Protein AF-A0A7K1EM76-F1 (afdb_monomer_lite)

Foldseek 3Di:
DDDPPPDPPPPDVVVVVVVVVVVVVVVVVVVCPPPPVLVVLLVVLVVLLVQLVVQCPDVVRNVVSSVVSLVVSCCSLVVCPCVNPPCSVVSVVSSVVRDD

Structure (mmCIF, N/CA/C/O backbone):
data_AF-A0A7K1EM76-F1
#
_entry.id   AF-A0A7K1EM76-F1
#
loop_
_atom_site.group_PDB
_atom_site.id
_atom_site.type_symbol
_atom_site.label_atom_id
_atom_site.label_alt_id
_atom_site.label_comp_id
_atom_site.label_asym_id
_atom_site.label_entity_id
_atom_site.label_seq_id
_atom_site.pdbx_PDB_ins_code
_atom_site.Cartn_x
_atom_site.Cartn_y
_atom_site.Cartn_z
_atom_site.occupancy
_atom_site.B_iso_or_equiv
_atom_site.auth_seq_id
_atom_site.auth_comp_id
_atom_site.auth_asym_id
_atom_site.auth_atom_id
_atom_site.pdbx_PDB_model_num
ATOM 1 N N . MET A 1 1 ? -0.046 43.882 -53.935 1.00 39.84 1 MET A N 1
ATOM 2 C CA . MET A 1 1 ? 0.697 44.147 -52.689 1.00 39.84 1 MET A CA 1
ATOM 3 C C . MET A 1 1 ? 0.332 43.042 -51.715 1.00 39.84 1 MET A C 1
ATOM 5 O O . MET A 1 1 ? -0.764 43.074 -51.175 1.00 39.84 1 MET A O 1
ATOM 9 N N . SER A 1 2 ? 1.163 42.002 -51.627 1.00 42.38 2 SER A N 1
ATOM 10 C CA . SER A 1 2 ? 0.928 40.863 -50.734 1.00 42.38 2 SER A CA 1
ATOM 11 C C . SER A 1 2 ? 1.343 41.251 -49.323 1.00 42.38 2 SER A C 1
ATOM 13 O O . SER A 1 2 ? 2.465 41.709 -49.126 1.00 42.38 2 SER A O 1
ATOM 15 N N . GLN A 1 3 ? 0.428 41.110 -48.368 1.00 47.28 3 GLN A N 1
ATOM 16 C CA . GLN A 1 3 ? 0.748 41.234 -46.954 1.00 47.28 3 GLN A CA 1
ATOM 17 C C . GLN A 1 3 ? 1.507 39.978 -46.524 1.00 47.28 3 GLN A C 1
ATOM 19 O O . GLN A 1 3 ? 0.974 38.871 -46.577 1.00 47.28 3 GLN A O 1
ATOM 24 N N . ASP A 1 4 ? 2.768 40.173 -46.155 1.00 50.41 4 ASP A N 1
ATOM 25 C CA . ASP A 1 4 ? 3.574 39.221 -45.406 1.00 50.41 4 ASP A CA 1
ATOM 26 C C . ASP A 1 4 ? 3.032 39.184 -43.972 1.00 50.41 4 ASP A C 1
ATOM 28 O O . ASP A 1 4 ? 3.250 40.101 -43.183 1.00 50.41 4 ASP A O 1
ATOM 32 N N . ASN A 1 5 ? 2.230 38.164 -43.669 1.00 50.78 5 ASN A N 1
ATOM 33 C CA . ASN A 1 5 ? 1.759 37.876 -42.320 1.00 50.78 5 ASN A CA 1
ATOM 34 C C . ASN A 1 5 ? 2.587 36.723 -41.745 1.00 50.78 5 ASN A C 1
ATOM 36 O O . ASN A 1 5 ? 2.074 35.627 -41.504 1.00 50.78 5 ASN A O 1
ATOM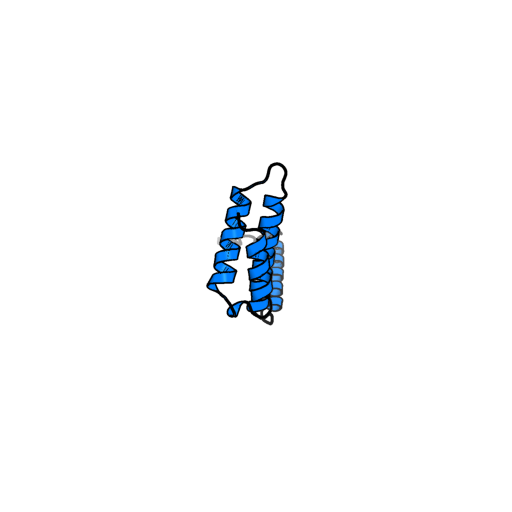 40 N N . THR A 1 6 ? 3.882 36.971 -41.557 1.00 55.44 6 THR A N 1
ATOM 41 C CA . THR A 1 6 ? 4.742 36.105 -40.753 1.00 55.44 6 THR A CA 1
ATOM 42 C C . THR A 1 6 ? 4.383 36.323 -39.284 1.00 55.44 6 THR A C 1
ATOM 44 O O . THR A 1 6 ? 4.799 37.290 -38.650 1.00 55.44 6 THR A O 1
ATOM 47 N N . ILE A 1 7 ? 3.542 35.434 -38.752 1.00 57.62 7 ILE A N 1
ATOM 48 C CA . ILE A 1 7 ? 3.291 35.319 -37.313 1.00 57.62 7 ILE A CA 1
ATOM 49 C C . ILE A 1 7 ? 4.652 35.055 -36.648 1.00 57.62 7 ILE A C 1
ATOM 51 O O . ILE A 1 7 ? 5.319 34.099 -37.053 1.00 57.62 7 ILE A O 1
ATOM 55 N N . PRO A 1 8 ? 5.091 35.841 -35.647 1.00 53.00 8 PRO A N 1
ATOM 56 C CA . PRO A 1 8 ? 6.291 35.500 -34.901 1.00 53.00 8 PRO A CA 1
ATOM 57 C C . PRO A 1 8 ? 6.015 34.183 -34.177 1.00 53.00 8 PRO A C 1
ATOM 59 O O . PRO A 1 8 ? 5.117 34.120 -33.333 1.00 53.00 8 PRO A O 1
ATOM 62 N N . GLN A 1 9 ? 6.752 33.125 -34.518 1.00 55.44 9 GLN A N 1
ATOM 63 C CA . GLN A 1 9 ? 6.851 31.959 -33.649 1.00 55.44 9 GLN A CA 1
ATOM 64 C C . GLN A 1 9 ? 7.475 32.463 -32.352 1.00 55.44 9 GLN A C 1
ATOM 66 O O . GLN A 1 9 ? 8.658 32.778 -32.293 1.00 55.44 9 GLN A O 1
ATOM 71 N N . SER A 1 10 ? 6.636 32.687 -31.347 1.00 53.34 10 SER A N 1
ATOM 72 C CA . SER A 1 10 ? 7.088 33.107 -30.036 1.00 53.34 10 SER A CA 1
ATOM 73 C C . SER A 1 10 ? 7.858 31.945 -29.419 1.00 53.34 10 SER A C 1
ATOM 75 O O . SER A 1 10 ? 7.231 31.002 -28.927 1.00 53.34 10 SER A O 1
ATOM 77 N N . ASP A 1 11 ? 9.188 32.034 -29.435 1.00 57.31 11 ASP A N 1
ATOM 78 C CA . ASP A 1 11 ? 10.107 31.307 -28.554 1.00 57.31 11 ASP A CA 1
ATOM 79 C C . ASP A 1 11 ? 9.790 31.707 -27.105 1.00 57.31 11 ASP A C 1
ATOM 81 O O . ASP A 1 11 ? 10.429 32.558 -26.484 1.00 57.31 11 ASP A O 1
ATOM 85 N N . SER A 1 12 ? 8.664 31.205 -26.603 1.00 55.28 12 SER A N 1
ATOM 86 C CA . SER A 1 12 ? 8.170 31.514 -25.273 1.00 55.28 12 SER A CA 1
ATOM 87 C C . SER A 1 12 ? 8.899 30.616 -24.273 1.00 55.28 12 SER A C 1
ATOM 89 O O . SER A 1 12 ? 8.907 29.402 -24.476 1.00 55.28 12 SER A O 1
ATOM 91 N N . PRO A 1 13 ? 9.414 31.143 -23.147 1.00 56.38 13 PRO A N 1
ATOM 92 C CA . PRO A 1 13 ? 10.080 30.357 -22.096 1.00 56.38 13 PRO A CA 1
ATOM 93 C C . PRO A 1 13 ? 9.191 29.270 -21.459 1.00 56.38 13 PRO A C 1
ATOM 95 O O . PRO A 1 13 ? 9.654 28.470 -20.649 1.00 56.38 13 PRO A O 1
ATOM 98 N N . LEU A 1 14 ? 7.900 29.237 -21.803 1.00 58.84 14 LEU A N 1
ATOM 99 C CA . LEU A 1 14 ? 6.964 28.165 -21.467 1.00 58.84 14 LEU A CA 1
ATOM 100 C C . LEU A 1 14 ? 7.210 26.879 -22.281 1.00 58.84 14 LEU A C 1
ATOM 102 O O . LEU A 1 14 ? 6.905 25.794 -21.786 1.00 58.84 14 LEU A O 1
ATOM 106 N N . ASN A 1 15 ? 7.759 26.988 -23.497 1.00 65.69 15 ASN A N 1
ATOM 107 C CA . ASN A 1 15 ? 8.042 25.862 -24.394 1.00 65.69 15 ASN A CA 1
ATOM 108 C C . ASN A 1 15 ? 9.290 25.078 -23.941 1.00 65.69 15 ASN A C 1
ATOM 110 O O . ASN A 1 15 ? 9.297 23.850 -23.957 1.00 65.69 15 ASN A O 1
ATOM 114 N N . ASP A 1 16 ? 10.306 25.785 -23.439 1.00 67.50 16 ASP A N 1
ATOM 115 C CA . ASP A 1 16 ? 11.529 25.168 -22.906 1.00 67.50 16 ASP A CA 1
ATOM 116 C C . ASP A 1 16 ? 11.256 24.435 -21.582 1.00 67.50 16 ASP A C 1
ATOM 118 O O . ASP A 1 16 ? 11.640 23.280 -21.416 1.00 67.50 16 ASP A O 1
ATOM 122 N N . GLN A 1 17 ? 10.474 25.041 -20.679 1.00 71.38 17 GLN A N 1
ATOM 123 C CA . GLN A 1 17 ? 10.045 24.390 -19.431 1.00 71.38 17 GLN A CA 1
ATOM 124 C C . GLN A 1 17 ? 9.197 23.132 -19.676 1.00 71.38 17 GLN A C 1
ATOM 126 O O . GLN A 1 17 ? 9.270 22.169 -18.911 1.00 71.38 17 GLN A O 1
ATOM 131 N N . THR A 1 18 ? 8.382 23.114 -20.737 1.00 81.94 18 THR A N 1
ATOM 132 C CA . THR A 1 18 ? 7.615 21.913 -21.101 1.00 81.94 18 THR A CA 1
ATOM 133 C C . THR A 1 18 ? 8.504 20.831 -21.707 1.00 81.94 18 THR A C 1
ATOM 135 O O . THR A 1 18 ? 8.288 19.657 -21.407 1.00 81.94 18 THR A O 1
ATOM 138 N N . ALA A 1 19 ? 9.523 21.193 -22.491 1.00 82.31 19 ALA A N 1
ATOM 139 C CA . ALA A 1 19 ? 10.502 20.244 -23.016 1.00 82.31 19 ALA A CA 1
ATOM 140 C C . ALA A 1 19 ? 11.328 19.583 -21.896 1.00 82.31 19 ALA A C 1
ATOM 142 O O . ALA A 1 19 ? 11.421 18.355 -21.853 1.00 82.31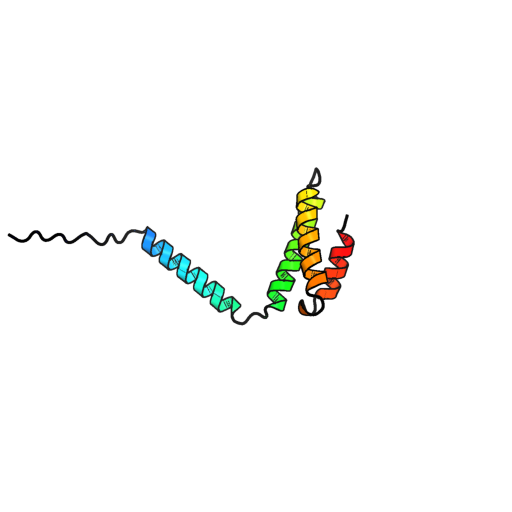 19 ALA A O 1
ATOM 143 N N . GLU A 1 20 ? 11.834 20.367 -20.940 1.00 83.94 20 GLU A N 1
ATOM 144 C CA . GLU A 1 20 ? 12.571 19.855 -19.774 1.00 83.94 20 GLU A CA 1
ATOM 145 C C . GLU A 1 20 ? 11.709 18.910 -18.918 1.00 83.94 20 GLU A C 1
ATOM 147 O O . GLU A 1 20 ? 12.150 17.824 -18.530 1.00 83.94 20 GLU A O 1
ATOM 152 N N . ALA A 1 21 ? 10.447 19.276 -18.663 1.00 84.69 21 ALA A N 1
ATOM 153 C CA . ALA A 1 21 ? 9.518 18.427 -17.918 1.00 84.69 21 ALA A CA 1
ATOM 154 C C . ALA A 1 21 ? 9.228 17.099 -18.643 1.00 84.69 21 ALA A C 1
ATOM 156 O O . ALA A 1 21 ? 9.161 16.042 -18.009 1.00 84.69 21 ALA A O 1
ATOM 157 N N . LEU A 1 22 ? 9.075 17.131 -19.971 1.00 86.06 22 LEU A N 1
ATOM 158 C CA . LEU A 1 22 ? 8.878 15.930 -20.786 1.00 86.06 22 LEU A CA 1
ATOM 159 C C . LEU A 1 22 ? 10.104 15.013 -20.749 1.00 86.06 22 LEU A C 1
ATOM 161 O O . LEU A 1 22 ? 9.951 13.793 -20.629 1.00 86.06 22 LEU A O 1
ATOM 165 N N . GLU A 1 23 ? 11.307 15.580 -20.807 1.00 87.94 23 GLU A N 1
ATOM 166 C CA . GLU A 1 23 ? 12.550 14.816 -20.729 1.00 87.94 23 GLU A CA 1
ATOM 167 C C . GLU A 1 23 ? 12.734 14.161 -19.353 1.00 87.94 23 GLU A C 1
ATOM 169 O O . GLU A 1 23 ? 13.048 12.969 -19.288 1.00 87.94 23 GLU A O 1
ATOM 174 N N . ALA A 1 24 ? 12.412 14.870 -18.266 1.00 87.75 24 ALA A N 1
ATOM 175 C CA . ALA A 1 24 ? 12.421 14.315 -16.912 1.00 87.75 24 ALA A CA 1
ATOM 176 C C . ALA A 1 24 ? 11.440 13.137 -16.752 1.00 87.75 24 ALA A C 1
ATOM 178 O O . ALA A 1 24 ? 11.780 12.107 -16.161 1.00 87.75 24 ALA A O 1
ATOM 179 N N . VAL A 1 25 ? 10.233 13.240 -17.323 1.00 87.00 25 VAL A N 1
ATOM 180 C CA . VAL A 1 25 ? 9.257 12.135 -17.328 1.00 87.00 25 VAL A CA 1
ATOM 181 C C . VAL A 1 25 ? 9.762 10.953 -18.158 1.00 87.00 25 VAL A C 1
ATOM 183 O O . VAL A 1 25 ? 9.616 9.802 -17.738 1.00 87.00 25 VAL A O 1
ATOM 186 N N . ALA A 1 26 ? 10.357 11.204 -19.326 1.00 87.75 26 ALA A N 1
ATOM 187 C CA . ALA A 1 26 ? 10.919 10.152 -20.170 1.00 87.75 26 ALA A CA 1
ATOM 188 C C . ALA A 1 26 ? 12.092 9.438 -19.480 1.00 87.75 26 ALA A C 1
ATOM 190 O O . ALA A 1 26 ? 12.197 8.213 -19.546 1.00 87.75 26 ALA A O 1
ATOM 191 N N . GLU A 1 27 ? 12.946 10.177 -18.775 1.00 86.81 27 GLU A N 1
ATOM 192 C CA . GLU A 1 27 ? 14.033 9.604 -17.986 1.00 86.81 27 GLU A CA 1
ATOM 193 C C . GLU A 1 27 ? 13.507 8.762 -16.819 1.00 86.81 27 GLU A C 1
ATOM 195 O O . GLU A 1 27 ? 13.958 7.631 -16.625 1.00 86.81 27 GLU A O 1
ATOM 200 N N . ALA A 1 28 ? 12.509 9.262 -16.085 1.00 84.06 28 ALA A N 1
ATOM 201 C CA . ALA A 1 28 ? 11.855 8.501 -15.026 1.00 84.06 28 ALA A CA 1
ATOM 202 C C . ALA A 1 28 ? 11.247 7.192 -15.561 1.00 84.06 28 ALA A C 1
ATOM 204 O O . ALA A 1 28 ? 11.404 6.144 -14.935 1.00 84.06 28 ALA A O 1
ATOM 205 N N . ARG A 1 29 ? 10.624 7.221 -16.748 1.00 83.56 29 ARG A N 1
ATOM 206 C CA . ARG A 1 29 ? 10.112 6.015 -17.423 1.00 83.56 29 ARG A CA 1
ATOM 207 C C . ARG A 1 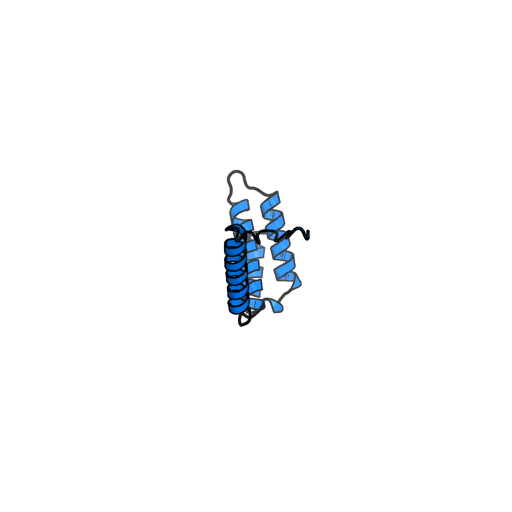29 ? 11.227 5.028 -17.760 1.00 83.56 29 ARG A C 1
ATOM 209 O O . ARG A 1 29 ? 11.109 3.867 -17.382 1.00 83.56 29 ARG A O 1
ATOM 216 N N . ARG A 1 30 ? 12.327 5.483 -18.372 1.00 86.38 30 ARG A N 1
ATOM 217 C CA . ARG A 1 30 ? 13.487 4.626 -18.695 1.00 86.38 30 ARG A CA 1
ATOM 218 C C . ARG A 1 30 ? 14.077 3.950 -17.459 1.00 86.38 30 ARG A C 1
ATOM 220 O O . ARG A 1 30 ? 14.436 2.780 -17.509 1.00 86.38 30 ARG A O 1
ATOM 227 N N . ARG A 1 31 ? 14.142 4.658 -16.326 1.00 81.00 31 ARG A N 1
ATOM 228 C CA . ARG A 1 31 ? 14.608 4.076 -15.054 1.00 81.00 31 ARG A CA 1
ATOM 229 C C . ARG A 1 31 ? 13.691 2.952 -14.552 1.00 81.00 31 ARG A C 1
ATOM 231 O O . ARG A 1 31 ? 14.177 2.042 -13.890 1.00 81.00 31 ARG A O 1
ATOM 238 N N . LEU A 1 32 ? 12.395 2.997 -14.871 1.00 81.94 32 LEU A N 1
ATOM 239 C CA . LEU A 1 32 ? 11.410 1.991 -14.460 1.00 81.94 32 LEU A CA 1
ATOM 240 C C . LEU A 1 32 ? 11.309 0.791 -15.413 1.00 81.94 32 LEU A C 1
ATOM 242 O O . LEU A 1 32 ? 10.847 -0.260 -14.983 1.00 81.94 32 LEU A O 1
ATOM 246 N N . GLU A 1 33 ? 11.760 0.903 -16.667 1.00 82.00 33 GLU A N 1
ATOM 247 C CA . GLU A 1 33 ? 11.657 -0.167 -17.681 1.00 82.00 33 GLU A CA 1
ATOM 248 C C . GLU A 1 33 ? 12.334 -1.486 -17.267 1.00 82.00 33 GLU A C 1
ATOM 250 O O . GLU A 1 33 ? 11.929 -2.553 -17.725 1.00 82.00 33 GLU A O 1
ATOM 255 N N . GLY A 1 34 ? 13.330 -1.432 -16.378 1.00 82.50 34 GLY A N 1
ATOM 256 C CA . GLY A 1 34 ? 14.017 -2.613 -15.847 1.00 82.50 34 GLY A CA 1
ATOM 257 C C . GLY A 1 34 ? 13.557 -3.069 -14.460 1.00 82.50 34 GLY A C 1
ATOM 258 O O . GLY A 1 34 ? 14.038 -4.093 -13.976 1.00 82.50 34 GLY A O 1
ATOM 259 N N . VAL A 1 35 ? 12.669 -2.326 -13.791 1.00 89.94 35 VAL A N 1
ATOM 260 C CA . VAL A 1 35 ? 12.264 -2.638 -12.414 1.00 89.94 35 VAL A CA 1
ATOM 261 C C . VAL A 1 35 ? 11.112 -3.645 -12.442 1.00 89.94 35 VAL A C 1
ATOM 263 O O . VAL A 1 35 ? 10.077 -3.362 -13.051 1.00 89.94 35 VAL A O 1
ATOM 266 N N . PRO A 1 36 ? 11.228 -4.807 -11.771 1.00 91.75 36 PRO A N 1
ATOM 267 C CA . PRO A 1 36 ? 10.121 -5.748 -11.683 1.00 91.75 36 PRO A CA 1
ATOM 268 C C . PRO A 1 36 ? 8.882 -5.084 -11.078 1.00 91.75 36 PRO A C 1
ATOM 270 O O . PRO A 1 36 ? 8.955 -4.439 -10.031 1.00 91.75 36 PRO A O 1
ATOM 273 N N . ALA A 1 37 ? 7.722 -5.283 -11.705 1.00 92.06 37 ALA A N 1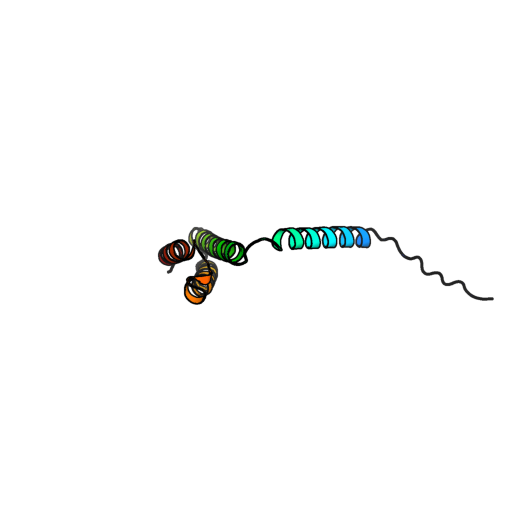
ATOM 274 C CA . ALA A 1 37 ? 6.472 -4.685 -11.237 1.00 92.06 37 ALA A CA 1
ATOM 275 C C . ALA A 1 37 ? 6.143 -5.072 -9.783 1.00 92.06 37 ALA A C 1
ATOM 277 O O . ALA A 1 37 ? 5.619 -4.247 -9.041 1.00 92.06 37 ALA A O 1
ATOM 278 N N . SER A 1 38 ? 6.500 -6.287 -9.354 1.00 93.69 38 SER A N 1
ATOM 279 C CA . SER A 1 38 ? 6.327 -6.759 -7.973 1.00 93.69 38 SER A CA 1
ATOM 280 C C . SER A 1 38 ? 7.060 -5.892 -6.946 1.00 93.69 38 SER A C 1
ATOM 282 O O . SER A 1 38 ? 6.518 -5.643 -5.873 1.00 93.69 38 SER A O 1
ATOM 284 N N . VAL A 1 39 ? 8.244 -5.368 -7.281 1.00 92.81 39 VAL A N 1
ATOM 285 C CA . VAL A 1 39 ? 9.012 -4.463 -6.409 1.00 92.81 39 VAL A CA 1
ATOM 286 C C . VAL A 1 39 ? 8.278 -3.134 -6.252 1.00 92.81 39 VAL A C 1
ATOM 288 O O . VAL A 1 39 ? 8.105 -2.643 -5.138 1.00 92.81 39 VAL A O 1
ATOM 291 N N . VAL A 1 40 ? 7.785 -2.569 -7.358 1.00 93.31 40 VAL A N 1
ATOM 292 C CA . VAL A 1 40 ? 7.036 -1.303 -7.339 1.00 93.31 40 VAL A CA 1
ATOM 293 C C . VAL A 1 40 ? 5.728 -1.459 -6.562 1.00 93.31 40 VAL A C 1
ATOM 295 O O . VAL A 1 40 ? 5.425 -0.638 -5.698 1.00 93.31 40 VAL A O 1
ATOM 298 N N . VAL A 1 41 ? 4.981 -2.533 -6.824 1.00 94.81 41 VAL A N 1
ATOM 299 C CA . VAL A 1 41 ? 3.712 -2.831 -6.147 1.00 94.81 41 VAL A CA 1
ATOM 300 C C . VAL A 1 41 ? 3.928 -3.086 -4.654 1.00 94.81 41 VAL A C 1
ATOM 302 O O . VAL A 1 41 ? 3.207 -2.508 -3.845 1.00 94.81 41 VAL A O 1
ATOM 305 N N . SER A 1 42 ? 4.946 -3.863 -4.270 1.00 94.88 42 SER A N 1
ATOM 306 C CA . SER A 1 42 ? 5.302 -4.076 -2.857 1.00 94.88 42 SER A CA 1
ATOM 307 C C . SER A 1 42 ? 5.633 -2.763 -2.153 1.00 94.88 42 SER A C 1
ATOM 309 O O . SER A 1 42 ? 5.168 -2.516 -1.042 1.00 94.88 42 SER A O 1
ATOM 311 N N . ASN A 1 43 ? 6.380 -1.881 -2.821 1.00 94.62 43 ASN A N 1
ATOM 312 C CA . ASN A 1 43 ? 6.685 -0.558 -2.291 1.00 94.62 43 ASN A CA 1
ATOM 313 C C . ASN A 1 43 ? 5.420 0.303 -2.117 1.00 94.62 43 ASN A C 1
ATOM 315 O O . ASN A 1 43 ? 5.300 1.040 -1.144 1.00 94.62 43 ASN A O 1
ATOM 319 N N . HIS A 1 44 ? 4.446 0.204 -3.027 1.00 96.75 44 HIS A N 1
ATOM 320 C CA . HIS A 1 44 ? 3.170 0.920 -2.892 1.00 96.75 44 HIS A CA 1
ATOM 321 C C . HIS A 1 44 ? 2.314 0.360 -1.749 1.00 96.75 44 HIS A C 1
ATOM 323 O O . HIS A 1 44 ? 1.707 1.139 -1.017 1.00 96.75 44 HIS A O 1
ATOM 329 N N . ALA A 1 45 ? 2.305 -0.962 -1.548 1.00 97.12 45 ALA A N 1
ATOM 330 C CA . ALA A 1 45 ? 1.659 -1.584 -0.394 1.00 97.12 45 ALA A CA 1
ATOM 331 C C . ALA A 1 45 ? 2.278 -1.085 0.923 1.00 97.12 45 ALA A C 1
ATOM 333 O O . ALA A 1 45 ? 1.556 -0.666 1.827 1.00 97.12 45 ALA A O 1
ATOM 334 N N . MET A 1 46 ? 3.609 -1.026 1.007 1.00 96.81 46 MET A N 1
ATOM 335 C CA . MET A 1 46 ? 4.291 -0.451 2.170 1.00 96.81 46 MET A CA 1
ATOM 336 C C . MET A 1 46 ? 3.899 1.019 2.398 1.00 96.81 46 MET A C 1
ATOM 338 O O . MET A 1 46 ? 3.569 1.402 3.517 1.00 96.81 46 MET A O 1
ATOM 342 N N . GLY A 1 47 ? 3.832 1.829 1.337 1.00 97.38 47 GLY A N 1
ATOM 343 C CA . GLY A 1 47 ? 3.382 3.220 1.442 1.00 97.38 47 GLY A CA 1
ATOM 344 C C . GLY A 1 47 ? 1.939 3.367 1.952 1.00 97.38 47 GLY A C 1
ATOM 345 O O . GLY A 1 47 ? 1.651 4.282 2.720 1.00 97.38 47 GLY A O 1
ATOM 346 N N . LEU A 1 48 ? 1.029 2.456 1.584 1.00 98.38 48 LEU A N 1
ATOM 347 C CA . LEU A 1 48 ? -0.341 2.435 2.118 1.00 98.38 48 LEU A CA 1
ATOM 348 C C . LEU A 1 48 ? -0.369 2.084 3.611 1.00 98.38 48 LEU A C 1
ATOM 350 O O . LEU A 1 48 ? -1.126 2.696 4.366 1.00 98.38 48 LEU A O 1
ATOM 354 N N . PHE A 1 49 ? 0.476 1.145 4.044 1.00 98.19 49 PHE A N 1
ATOM 355 C CA . PHE A 1 49 ? 0.656 0.831 5.462 1.00 98.19 49 PHE A CA 1
ATOM 356 C C . PHE A 1 49 ? 1.149 2.053 6.253 1.00 98.19 49 PHE A C 1
ATOM 358 O O . PHE A 1 49 ? 0.554 2.414 7.270 1.00 98.19 49 PHE A O 1
ATOM 365 N N . GLU A 1 50 ? 2.197 2.727 5.772 1.00 98.06 50 GLU A N 1
ATOM 366 C CA . GLU A 1 50 ? 2.745 3.926 6.418 1.00 98.06 50 GLU A CA 1
ATOM 367 C C . GLU A 1 50 ? 1.715 5.056 6.482 1.00 98.06 50 GLU A C 1
ATOM 369 O O . GLU A 1 50 ? 1.558 5.702 7.522 1.00 98.06 50 GLU A O 1
ATOM 374 N N . LEU A 1 51 ? 0.963 5.262 5.397 1.00 98.38 51 LEU A N 1
ATOM 375 C CA . LEU A 1 51 ? -0.106 6.251 5.349 1.00 98.38 51 LEU A CA 1
ATOM 376 C C . LEU A 1 51 ? -1.164 5.963 6.422 1.00 98.38 51 LEU A C 1
ATOM 378 O O . LEU A 1 51 ? -1.500 6.855 7.205 1.00 98.38 51 LEU A O 1
ATOM 382 N N . ALA A 1 52 ? -1.641 4.718 6.516 1.00 98.31 52 ALA A N 1
ATOM 383 C CA . ALA A 1 52 ? -2.574 4.309 7.562 1.00 98.31 52 ALA A CA 1
ATOM 384 C C . ALA A 1 52 ? -2.010 4.581 8.966 1.00 98.31 52 ALA A C 1
ATOM 386 O O . ALA A 1 52 ? -2.688 5.195 9.791 1.00 98.31 52 ALA A O 1
ATOM 387 N N . ALA A 1 53 ? -0.754 4.203 9.219 1.00 97.62 53 ALA A N 1
ATOM 388 C CA . ALA A 1 53 ? -0.097 4.414 10.506 1.00 97.62 53 ALA A CA 1
ATOM 389 C C . ALA A 1 53 ? 0.006 5.903 10.886 1.00 97.62 53 ALA A C 1
ATOM 391 O O . ALA A 1 53 ? -0.262 6.258 12.037 1.00 97.62 53 ALA A O 1
ATOM 392 N N . ILE A 1 54 ? 0.322 6.788 9.932 1.00 98.25 54 ILE A N 1
ATOM 393 C CA . ILE A 1 54 ? 0.358 8.248 10.142 1.00 98.25 54 ILE A CA 1
ATOM 394 C C . ILE A 1 54 ? -1.023 8.776 10.551 1.00 98.25 54 ILE A C 1
ATOM 396 O O . ILE A 1 54 ? -1.129 9.590 11.468 1.00 98.25 54 ILE A O 1
ATOM 400 N N . HIS A 1 55 ? -2.086 8.325 9.880 1.00 98.38 55 HIS A N 1
ATOM 401 C CA . HIS A 1 55 ? -3.455 8.752 10.178 1.00 98.38 55 HIS A CA 1
ATOM 402 C C . HIS A 1 55 ? -3.983 8.192 11.508 1.00 98.38 55 HIS A C 1
ATOM 404 O O . HIS A 1 55 ? -4.717 8.890 12.208 1.00 98.38 55 HIS A O 1
ATOM 410 N N . LEU A 1 56 ? -3.605 6.964 11.876 1.00 98.00 56 LEU A N 1
ATOM 411 C CA . LEU A 1 56 ? -3.938 6.371 13.176 1.00 98.00 56 LEU A CA 1
ATOM 412 C C . LEU A 1 56 ? -3.208 7.066 14.329 1.00 98.00 56 LEU A C 1
ATOM 414 O O . LEU A 1 56 ? -3.792 7.256 15.392 1.00 98.00 56 LEU A O 1
ATOM 418 N N . SER A 1 57 ? -1.956 7.467 14.105 1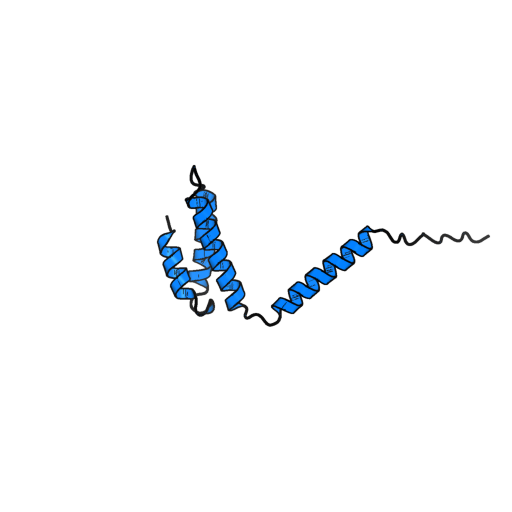.00 97.25 57 SER A N 1
ATOM 419 C CA . SER A 1 57 ? -1.099 8.096 15.120 1.00 97.25 57 SER A CA 1
ATOM 420 C C . SER A 1 57 ? -1.308 9.609 15.253 1.00 97.25 57 SER A C 1
ATOM 422 O O . SER A 1 57 ? -0.606 10.256 16.027 1.00 97.25 57 SER A O 1
ATOM 424 N N . SER A 1 58 ? -2.216 10.209 14.477 1.00 98.00 58 SER A N 1
ATOM 425 C CA . SER A 1 58 ? -2.504 11.639 14.582 1.00 98.00 58 SER A CA 1
ATOM 426 C C . SER A 1 58 ? -3.304 11.961 15.843 1.00 98.00 58 SER A C 1
ATOM 428 O O . SER A 1 58 ? -4.018 11.114 16.369 1.00 98.00 58 SER A O 1
ATOM 430 N N . GLU A 1 59 ? -3.259 13.218 16.284 1.00 96.25 59 GLU A N 1
ATOM 431 C CA . GLU A 1 59 ? -3.966 13.665 17.485 1.00 96.25 59 GLU A CA 1
ATOM 432 C C . GLU A 1 59 ? -4.914 14.837 17.141 1.00 96.25 59 GLU A C 1
ATOM 434 O O . GLU A 1 59 ? -4.442 15.953 16.906 1.00 96.25 59 GLU A O 1
ATOM 439 N N . PRO A 1 60 ? -6.245 14.617 17.047 1.00 94.56 60 PRO A N 1
ATOM 440 C CA . PRO A 1 60 ? -6.952 13.339 17.209 1.00 94.56 60 PRO A CA 1
ATOM 441 C C . PRO A 1 60 ? -6.739 12.368 16.022 1.00 94.56 60 PRO A C 1
ATOM 443 O O . PRO A 1 60 ? -6.419 12.823 14.915 1.00 94.56 60 PRO A O 1
ATOM 446 N N . PRO A 1 61 ? -6.959 11.047 16.201 1.00 97.19 61 PRO A N 1
ATOM 447 C CA . PRO A 1 61 ? -6.817 10.067 15.121 1.00 97.19 61 PRO A CA 1
ATOM 448 C C . PRO A 1 61 ? -7.752 10.345 13.939 1.00 97.19 61 PRO A C 1
ATOM 450 O O . PRO A 1 61 ? -8.964 10.521 14.109 1.00 97.19 61 PRO A O 1
ATOM 453 N N . ARG A 1 62 ? -7.212 10.342 12.714 1.00 97.94 62 ARG A N 1
ATOM 454 C CA . ARG A 1 62 ? -7.987 10.524 11.472 1.00 97.94 62 ARG A CA 1
ATOM 455 C C . ARG A 1 62 ? -8.514 9.179 10.962 1.00 97.94 62 ARG A C 1
ATOM 457 O O . ARG A 1 62 ? -8.088 8.686 9.922 1.00 97.94 62 ARG A O 1
ATOM 464 N N . LEU A 1 63 ? -9.475 8.597 11.684 1.00 97.81 63 LEU A N 1
ATOM 465 C CA . LEU A 1 63 ? -9.953 7.222 11.450 1.00 97.81 63 LEU A CA 1
ATOM 466 C C . LEU A 1 63 ? -10.492 6.964 10.036 1.00 97.81 63 LEU A C 1
ATOM 468 O O . LEU A 1 63 ? -10.260 5.895 9.489 1.00 97.81 63 LEU A O 1
ATOM 472 N N . LYS A 1 64 ? -11.187 7.929 9.419 1.00 97.94 64 LYS A N 1
ATOM 473 C CA . LYS A 1 64 ? -11.722 7.758 8.054 1.00 97.94 64 LYS A CA 1
ATOM 474 C C . LYS A 1 64 ? -10.616 7.636 7.007 1.00 97.94 64 LYS A C 1
ATOM 476 O O . LYS A 1 64 ? -10.709 6.798 6.118 1.00 97.94 64 LYS A O 1
ATOM 481 N N . ASP A 1 65 ? -9.579 8.458 7.131 1.00 98.25 65 ASP A N 1
ATOM 482 C CA . ASP A 1 65 ? -8.443 8.430 6.212 1.00 98.25 65 ASP A CA 1
ATOM 483 C C . ASP A 1 65 ? -7.589 7.176 6.444 1.00 98.25 65 ASP A C 1
ATOM 485 O O . ASP A 1 65 ? -7.167 6.528 5.489 1.00 98.25 65 ASP A O 1
ATOM 489 N N . ALA A 1 66 ? -7.384 6.803 7.715 1.00 98.38 66 ALA A N 1
ATOM 490 C CA . ALA A 1 66 ? -6.716 5.558 8.078 1.00 98.38 66 ALA A CA 1
ATOM 491 C C . ALA A 1 66 ? -7.447 4.344 7.490 1.00 98.38 66 ALA A C 1
ATOM 493 O O . ALA A 1 66 ? -6.813 3.507 6.854 1.00 98.38 66 ALA A O 1
ATOM 494 N N . GLN A 1 67 ? -8.775 4.282 7.641 1.00 98.44 67 GLN A N 1
ATOM 495 C CA . GLN A 1 67 ? -9.598 3.198 7.106 1.00 98.44 67 GLN A CA 1
ATOM 496 C C . GLN A 1 67 ? -9.432 3.060 5.591 1.00 98.44 67 GLN A C 1
ATOM 498 O O . GLN A 1 67 ? -9.222 1.955 5.107 1.00 98.44 67 GLN A O 1
ATOM 503 N N . LEU A 1 68 ? -9.458 4.169 4.842 1.00 98.56 68 LEU A N 1
ATOM 504 C CA . LEU A 1 68 ? -9.283 4.127 3.388 1.00 98.56 68 LEU A CA 1
ATOM 505 C C . LEU A 1 68 ? -7.929 3.517 2.988 1.00 98.56 68 LEU A C 1
ATOM 507 O O . LEU A 1 68 ? -7.865 2.707 2.062 1.00 98.56 68 LEU A O 1
ATOM 511 N N . ALA A 1 69 ? -6.853 3.891 3.684 1.00 98.44 69 ALA A N 1
ATOM 512 C CA . ALA A 1 69 ? -5.525 3.335 3.436 1.00 98.44 69 ALA A CA 1
ATOM 513 C C . ALA A 1 69 ? -5.442 1.841 3.812 1.00 98.44 69 ALA A C 1
ATOM 515 O O . ALA A 1 69 ? -4.877 1.055 3.049 1.00 98.44 69 ALA A O 1
ATOM 516 N N . ILE A 1 70 ? -6.054 1.439 4.934 1.00 98.56 70 ILE A N 1
ATOM 517 C CA . ILE A 1 70 ? -6.140 0.037 5.383 1.00 98.56 70 ILE A CA 1
ATOM 518 C C . ILE A 1 70 ? -6.917 -0.816 4.376 1.00 98.56 70 ILE A C 1
ATOM 520 O O . ILE A 1 70 ? -6.462 -1.903 4.021 1.00 98.56 70 ILE A O 1
ATOM 524 N N . ASP A 1 71 ? -8.057 -0.331 3.885 1.00 98.44 71 ASP A N 1
ATOM 525 C CA . ASP A 1 71 ? -8.888 -1.051 2.916 1.00 98.44 71 ASP A CA 1
ATOM 526 C C . ASP A 1 71 ? -8.144 -1.236 1.588 1.00 98.44 71 ASP A C 1
ATOM 528 O O . ASP A 1 71 ? -8.118 -2.334 1.029 1.00 98.44 71 ASP A O 1
ATOM 532 N N . ALA A 1 72 ? -7.484 -0.179 1.099 1.00 98.38 72 ALA A N 1
ATOM 533 C CA . ALA A 1 72 ? -6.671 -0.241 -0.113 1.00 98.38 72 ALA A CA 1
ATOM 534 C C . ALA A 1 72 ? -5.508 -1.236 0.028 1.00 98.38 72 ALA A C 1
ATOM 536 O O . ALA A 1 72 ? -5.264 -2.032 -0.884 1.00 98.38 72 ALA A O 1
ATOM 537 N N . LEU A 1 73 ? -4.820 -1.222 1.176 1.00 98.25 73 LEU A N 1
ATOM 538 C CA . LEU A 1 73 ? -3.776 -2.194 1.489 1.00 98.25 73 LEU A CA 1
ATOM 539 C C . LEU A 1 73 ? -4.342 -3.618 1.524 1.00 98.25 73 LEU A C 1
ATOM 541 O O . LEU A 1 73 ? -3.749 -4.517 0.935 1.00 98.25 73 LEU A O 1
ATOM 545 N N . GLY A 1 74 ? -5.500 -3.812 2.158 1.00 97.94 74 GLY A N 1
ATOM 546 C CA . GLY A 1 74 ? -6.191 -5.097 2.232 1.00 97.94 74 GLY A CA 1
ATOM 547 C C . GLY A 1 74 ? -6.512 -5.671 0.860 1.00 97.94 74 GLY A C 1
ATOM 548 O O . GLY A 1 74 ? -6.091 -6.785 0.554 1.00 97.94 74 GLY A O 1
ATOM 549 N N . TYR A 1 75 ? -7.155 -4.888 -0.010 1.00 97.81 75 TYR A N 1
ATOM 550 C CA . TYR A 1 75 ? -7.445 -5.325 -1.379 1.00 97.81 75 TYR A CA 1
ATOM 551 C C . TYR A 1 75 ? -6.188 -5.692 -2.162 1.00 97.81 75 TYR A C 1
ATOM 553 O O . TYR A 1 75 ? -6.212 -6.629 -2.959 1.00 97.81 75 TYR A O 1
ATOM 561 N N . MET A 1 76 ? -5.092 -4.965 -1.947 1.00 96.50 76 MET A N 1
ATOM 562 C CA . MET A 1 76 ? -3.837 -5.239 -2.631 1.00 96.50 76 MET A CA 1
ATOM 563 C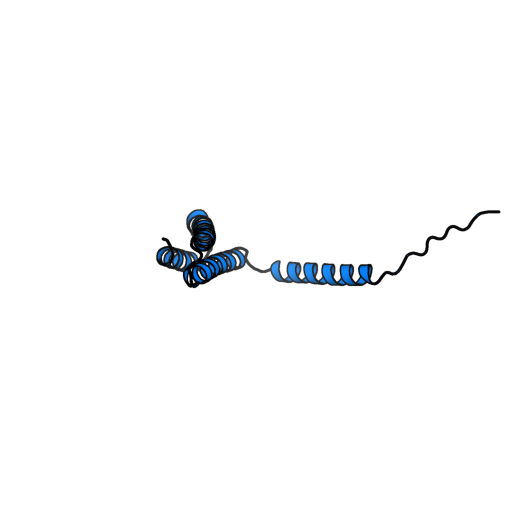 C . MET A 1 76 ? -3.189 -6.524 -2.117 1.00 96.50 76 MET A C 1
ATOM 565 O O . MET A 1 76 ? -2.878 -7.399 -2.920 1.00 96.50 76 MET A O 1
ATOM 569 N N . VAL A 1 77 ? -3.011 -6.654 -0.802 1.00 96.69 77 VAL A N 1
ATOM 570 C CA . VAL A 1 77 ? -2.293 -7.778 -0.186 1.00 96.69 77 VAL A CA 1
ATOM 571 C C . VAL A 1 77 ? -3.080 -9.072 -0.317 1.00 96.69 77 VAL A C 1
ATOM 573 O O . VAL A 1 77 ? -2.559 -10.052 -0.842 1.00 96.69 77 VAL A O 1
ATOM 576 N N . GLU A 1 78 ? -4.355 -9.060 0.061 1.00 96.56 78 GLU A N 1
ATOM 577 C CA . GLU A 1 78 ? -5.200 -10.256 0.019 1.00 96.56 78 GLU A CA 1
ATOM 578 C C . GLU A 1 78 ? -5.612 -10.611 -1.413 1.00 96.56 78 GLU A C 1
ATOM 580 O O . GLU A 1 78 ? -5.731 -11.787 -1.753 1.00 96.56 78 GLU A O 1
ATOM 585 N N . GLY A 1 79 ? -5.817 -9.606 -2.271 1.00 95.94 79 GLY A N 1
ATOM 586 C CA . GLY A 1 79 ? -6.248 -9.820 -3.652 1.00 95.94 79 GLY A CA 1
ATOM 587 C C . GLY A 1 79 ? -5.128 -10.265 -4.594 1.00 95.94 79 GLY A C 1
ATOM 588 O O . GLY A 1 79 ? -5.383 -11.027 -5.528 1.00 95.94 79 GLY A O 1
ATOM 589 N N . LEU A 1 80 ? -3.891 -9.797 -4.389 1.00 95.94 80 LEU A N 1
ATOM 590 C CA . LEU A 1 80 ? -2.750 -10.191 -5.224 1.00 95.94 80 LEU A CA 1
ATOM 591 C C . LEU A 1 80 ? -2.018 -11.427 -4.690 1.00 95.94 80 LEU A C 1
ATOM 593 O O . LEU A 1 80 ? -1.455 -12.165 -5.506 1.00 95.94 80 LEU A O 1
ATOM 597 N N . GLY A 1 81 ? -2.027 -11.660 -3.374 1.00 94.38 81 GLY A N 1
ATOM 598 C CA . GLY A 1 81 ? -1.369 -12.806 -2.748 1.00 94.38 81 GLY A CA 1
ATOM 599 C C . GLY A 1 81 ? 0.113 -12.904 -3.124 1.00 94.38 81 GLY A C 1
ATOM 600 O O . GLY A 1 81 ? 0.822 -11.896 -3.216 1.00 94.38 81 GLY A O 1
ATOM 601 N N . ASP A 1 82 ? 0.549 -14.115 -3.472 1.00 93.56 82 ASP A N 1
ATOM 602 C CA . ASP A 1 82 ? 1.925 -14.443 -3.881 1.00 93.56 82 ASP A CA 1
ATOM 603 C C . ASP A 1 82 ? 2.467 -13.585 -5.042 1.00 93.56 82 ASP A C 1
ATOM 605 O O . ASP A 1 82 ? 3.680 -13.485 -5.235 1.00 93.56 82 ASP A O 1
ATOM 609 N N . ARG A 1 83 ? 1.601 -12.920 -5.826 1.00 95.44 83 ARG A N 1
ATOM 610 C CA . ARG A 1 83 ? 2.029 -12.038 -6.930 1.00 95.44 83 ARG A CA 1
ATOM 611 C C . ARG A 1 83 ? 2.747 -10.774 -6.457 1.00 95.44 83 ARG A C 1
ATOM 613 O O . ARG A 1 83 ? 3.430 -10.145 -7.266 1.00 95.44 83 ARG A O 1
ATOM 620 N N . ILE A 1 84 ? 2.587 -10.390 -5.189 1.00 93.69 84 ILE A N 1
ATOM 621 C CA . ILE A 1 84 ? 3.352 -9.297 -4.571 1.00 93.69 84 ILE A CA 1
ATOM 622 C C . ILE A 1 84 ? 4.838 -9.664 -4.483 1.00 93.69 84 ILE A C 1
ATOM 624 O O . ILE A 1 84 ? 5.696 -8.794 -4.619 1.00 93.69 84 ILE A O 1
ATOM 628 N N . GLY A 1 85 ? 5.148 -10.955 -4.365 1.00 91.31 85 GLY A N 1
ATOM 629 C CA . GLY A 1 85 ? 6.506 -11.462 -4.238 1.00 91.31 85 GLY A CA 1
ATOM 630 C C . GLY A 1 85 ? 6.920 -11.630 -2.779 1.00 91.31 85 GLY A C 1
ATOM 631 O O . GLY A 1 85 ? 6.095 -11.887 -1.906 1.00 91.31 85 GLY A O 1
ATOM 632 N N . GLU A 1 86 ? 8.217 -11.492 -2.517 1.00 91.06 86 GLU A N 1
ATOM 633 C CA . GLU A 1 86 ? 8.852 -11.884 -1.249 1.00 91.06 86 GLU A CA 1
ATOM 634 C C . GLU A 1 86 ? 8.307 -11.173 0.002 1.00 91.06 86 GLU A C 1
ATOM 636 O O . GLU A 1 86 ? 8.425 -11.689 1.109 1.00 91.06 86 GLU A O 1
ATOM 641 N N . HIS A 1 87 ? 7.686 -10.002 -0.159 1.00 93.00 87 HIS A N 1
ATOM 642 C CA . HIS A 1 87 ? 7.177 -9.203 0.955 1.00 93.00 87 HIS A CA 1
ATOM 643 C C . HIS A 1 87 ? 5.723 -9.505 1.330 1.00 93.00 87 HIS A C 1
ATOM 645 O O . HIS A 1 87 ? 5.237 -8.924 2.301 1.00 93.00 87 HIS A O 1
ATOM 651 N N . HIS A 1 88 ? 5.030 -10.389 0.600 1.00 95.19 88 HIS A N 1
ATOM 652 C CA . HIS A 1 88 ? 3.607 -10.670 0.819 1.00 95.19 88 HIS A CA 1
ATOM 653 C C . HIS A 1 88 ? 3.291 -10.990 2.288 1.00 95.19 88 HIS A C 1
ATOM 655 O O . HIS A 1 88 ? 2.477 -10.302 2.900 1.00 95.19 88 HIS A O 1
ATOM 661 N N . ASP A 1 89 ? 3.984 -11.961 2.884 1.00 95.94 89 ASP A N 1
ATOM 662 C CA . ASP A 1 89 ? 3.682 -12.414 4.247 1.00 95.94 89 ASP A CA 1
ATOM 663 C C . ASP A 1 89 ? 3.973 -11.335 5.297 1.00 95.94 89 ASP A C 1
ATOM 665 O O . ASP A 1 89 ? 3.247 -11.192 6.281 1.00 95.94 89 ASP A O 1
ATOM 669 N N . THR A 1 90 ? 5.011 -10.526 5.066 1.00 95.69 90 THR A N 1
ATOM 670 C CA . THR A 1 90 ? 5.329 -9.384 5.935 1.00 95.69 90 THR A CA 1
ATOM 671 C C . THR A 1 90 ? 4.244 -8.313 5.849 1.00 95.69 90 THR A C 1
ATOM 673 O O . THR A 1 90 ? 3.804 -7.807 6.880 1.00 95.69 90 THR A O 1
ATOM 676 N N . LEU A 1 91 ? 3.772 -7.996 4.641 1.00 96.19 91 LEU A N 1
ATOM 677 C CA . LEU A 1 91 ? 2.695 -7.030 4.425 1.00 96.19 91 LEU A CA 1
ATOM 678 C C . LEU A 1 91 ? 1.360 -7.530 4.990 1.00 96.19 91 LEU A C 1
ATOM 680 O O . LEU A 1 91 ? 0.623 -6.746 5.585 1.00 96.19 91 LEU A O 1
ATOM 684 N N . LEU A 1 92 ? 1.067 -8.827 4.869 1.00 96.75 92 LEU A N 1
ATOM 685 C CA . LEU A 1 92 ? -0.134 -9.446 5.431 1.00 96.75 92 LEU A CA 1
ATOM 686 C C . LEU A 1 92 ? -0.126 -9.395 6.964 1.00 96.75 92 LEU A C 1
ATOM 688 O O . LEU A 1 92 ? -1.129 -9.026 7.578 1.00 96.75 92 LEU A O 1
ATOM 692 N N . ALA A 1 93 ? 1.017 -9.693 7.587 1.00 96.62 93 ALA A N 1
ATOM 693 C CA . ALA A 1 93 ? 1.185 -9.550 9.030 1.00 96.62 93 ALA A CA 1
ATOM 694 C C . ALA A 1 93 ? 1.058 -8.083 9.480 1.00 96.62 93 ALA A C 1
ATOM 696 O O . ALA A 1 93 ? 0.372 -7.792 10.460 1.00 96.62 93 ALA A O 1
ATOM 697 N N . ALA A 1 94 ? 1.673 -7.148 8.747 1.00 95.88 94 ALA A N 1
ATOM 698 C CA . ALA A 1 94 ? 1.596 -5.718 9.038 1.00 95.88 94 ALA A CA 1
ATOM 699 C C . ALA A 1 94 ? 0.158 -5.183 8.941 1.00 95.88 94 ALA A C 1
ATOM 701 O O . ALA A 1 94 ? -0.287 -4.469 9.839 1.00 95.88 94 ALA A O 1
ATOM 702 N N . LEU A 1 95 ? -0.591 -5.583 7.909 1.00 96.88 95 LEU A N 1
ATOM 703 C CA . LEU A 1 95 ? -2.015 -5.275 7.757 1.00 96.88 95 LEU A CA 1
ATOM 704 C C . LEU A 1 95 ? -2.831 -5.769 8.962 1.00 96.88 95 LEU A C 1
ATOM 706 O O . LEU A 1 95 ? -3.677 -5.035 9.471 1.00 96.88 95 LEU A O 1
ATOM 710 N N . GLY A 1 96 ? -2.549 -6.981 9.450 1.00 96.44 96 GLY A N 1
ATOM 711 C CA . GLY A 1 96 ? -3.193 -7.536 10.643 1.00 96.44 96 GLY A CA 1
ATOM 712 C C . GLY A 1 96 ? -3.003 -6.688 11.907 1.00 96.44 96 GLY A C 1
ATOM 713 O O . GLY A 1 96 ? -3.899 -6.654 12.744 1.00 96.44 96 GLY A O 1
ATOM 714 N N . ASN A 1 97 ? -1.888 -5.959 12.025 1.00 94.69 97 ASN A N 1
ATOM 715 C CA . ASN A 1 97 ? -1.591 -5.122 13.194 1.00 94.69 97 ASN A CA 1
ATOM 716 C C . ASN A 1 97 ? -2.342 -3.783 13.216 1.00 94.69 97 ASN A C 1
ATOM 718 O O . ASN A 1 97 ? -2.462 -3.183 14.281 1.00 94.69 97 ASN A O 1
ATOM 722 N N . ILE A 1 98 ? -2.787 -3.283 12.058 1.00 94.81 98 ILE A N 1
ATOM 723 C CA . ILE A 1 98 ? -3.389 -1.942 11.933 1.00 94.81 98 ILE A CA 1
ATOM 724 C C . ILE A 1 98 ? -4.882 -1.968 11.612 1.00 94.81 98 ILE A C 1
ATOM 726 O O . ILE A 1 98 ? -5.515 -0.915 11.590 1.00 94.81 98 ILE A O 1
ATOM 730 N N . ARG A 1 99 ? -5.448 -3.148 11.343 1.00 90.69 99 ARG A N 1
ATOM 731 C CA . ARG A 1 99 ? -6.891 -3.303 11.151 1.00 90.69 99 ARG A CA 1
ATOM 732 C C . ARG A 1 99 ? -7.639 -2.926 12.434 1.00 90.69 99 ARG A C 1
ATOM 734 O O . ARG A 1 99 ? -7.262 -3.358 13.521 1.00 90.69 99 ARG A O 1
ATOM 741 N N . LEU A 1 100 ? -8.672 -2.100 12.263 1.00 73.88 100 LEU A N 1
ATOM 742 C CA . LEU A 1 100 ? -9.584 -1.633 13.311 1.00 73.88 100 LEU A CA 1
ATOM 743 C C . LEU A 1 100 ? -10.660 -2.675 13.634 1.00 73.88 100 LEU A C 1
ATOM 745 O O . LEU A 1 100 ? -11.111 -3.365 12.690 1.00 73.88 100 LEU A O 1
#

Radius of gyration: 23.25 Å; chains: 1; bounding box: 26×59×70 Å

pLDDT: mean 86.97, std 15.61, range [39.84, 98.56]

Sequence (100 aa):
MSQDNTIPQSDSPLNDQTAEALEAVAEARRRLEGVPASVVVSNHAMGLFELAAIHLSSEPPRLKDAQLAIDALGYMVEGLGDRIGEHHDTLLAALGNIRL

Secondary structure (DSSP, 8-state):
------------HHHHHHHHHHHHHHHHHHHHTTS-HHHHHHHHHHHHHHHHHHHHTSSS--HHHHHHHHHHHHHHHHHHGGGG-TTHHHHHHHHHHH--